Protein AF-A0A7C5CVV6-F1 (afdb_monomer_lite)

pLDDT: mean 92.21, std 8.54, range [59.09, 98.44]

Sequence (73 aa):
MEFLKNLTLNQALRLLSGSVLLFVFLFGIRGSDVGFLWKALLLLISLNQIQSAFTNWCPAITILKNMGLREDC

Structure (mmCIF, N/CA/C/O backbone):
data_AF-A0A7C5CVV6-F1
#
_entry.id   AF-A0A7C5CVV6-F1
#
loop_
_atom_site.group_PDB
_atom_site.id
_atom_site.type_symbol
_atom_site.label_atom_id
_atom_site.label_alt_id
_atom_site.label_comp_id
_atom_site.label_asym_id
_atom_site.label_entity_id
_atom_site.label_seq_id
_atom_site.pdbx_PDB_ins_code
_atom_site.Cartn_x
_atom_site.Cartn_y
_atom_site.Cartn_z
_atom_site.occupancy
_atom_site.B_iso_or_equiv
_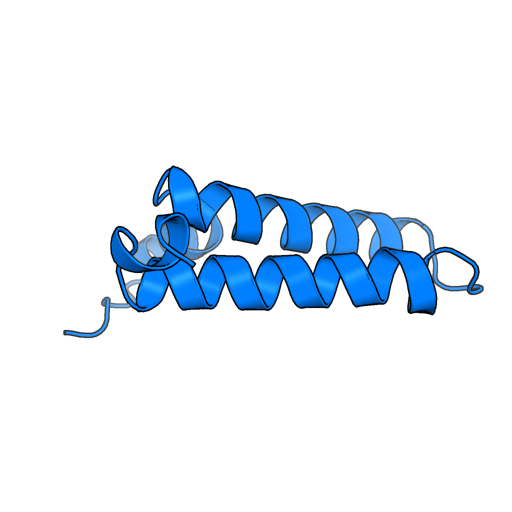atom_site.auth_seq_id
_atom_site.auth_comp_id
_atom_site.auth_asym_id
_atom_site.auth_atom_id
_atom_site.pdbx_PDB_model_num
ATOM 1 N N . MET A 1 1 ? -2.759 -19.417 7.962 1.00 59.09 1 MET A N 1
ATOM 2 C CA . MET A 1 1 ? -4.089 -18.762 8.020 1.00 59.09 1 MET A CA 1
ATOM 3 C C . MET A 1 1 ? -4.464 -18.236 9.405 1.00 59.09 1 MET A C 1
ATOM 5 O O . MET A 1 1 ? -5.414 -17.477 9.497 1.00 59.09 1 MET A O 1
ATOM 9 N N . GLU A 1 2 ? -3.728 -18.563 10.468 1.00 64.19 2 GLU A N 1
ATOM 10 C CA . GLU A 1 2 ? -4.013 -18.054 11.820 1.00 64.19 2 GLU A CA 1
ATOM 11 C C . GLU A 1 2 ? -3.688 -16.563 11.986 1.00 64.19 2 GLU A C 1
ATOM 13 O O . GLU A 1 2 ? -4.467 -15.820 12.565 1.00 64.19 2 GLU A O 1
ATOM 18 N N . PHE A 1 3 ? -2.615 -16.097 11.344 1.00 66.31 3 PHE A N 1
ATOM 19 C CA . PHE A 1 3 ? -2.247 -14.680 11.292 1.00 66.31 3 PHE A CA 1
ATOM 20 C C . PHE A 1 3 ? -3.360 -13.776 10.715 1.00 66.31 3 PHE A C 1
ATOM 22 O O . PHE A 1 3 ? -3.608 -12.695 11.239 1.00 66.31 3 PHE A O 1
ATOM 29 N N . LEU A 1 4 ? -4.083 -14.240 9.686 1.00 68.12 4 LEU A N 1
ATOM 30 C CA . LEU A 1 4 ? -5.185 -13.480 9.077 1.00 68.12 4 LEU A CA 1
ATOM 31 C C . LEU A 1 4 ? -6.416 -13.377 9.988 1.00 68.12 4 LEU A C 1
ATOM 33 O O . LEU A 1 4 ? -7.189 -12.438 9.839 1.00 68.12 4 LEU A O 1
ATOM 37 N N . LYS A 1 5 ? -6.602 -14.309 10.934 1.00 74.06 5 LYS A N 1
ATOM 38 C CA . LYS A 1 5 ? -7.751 -14.292 11.856 1.00 74.06 5 LYS A CA 1
ATOM 39 C C . LYS A 1 5 ? -7.685 -13.153 12.878 1.00 74.06 5 LYS A C 1
ATOM 41 O O . LYS A 1 5 ? -8.715 -12.803 13.439 1.00 74.06 5 LYS A O 1
ATOM 46 N N . ASN A 1 6 ? -6.501 -12.580 13.099 1.00 82.19 6 ASN A N 1
ATOM 47 C CA . ASN A 1 6 ? -6.277 -11.504 14.067 1.00 82.19 6 ASN A CA 1
ATOM 48 C C . ASN A 1 6 ? -6.312 -10.099 13.436 1.00 82.19 6 ASN A C 1
ATOM 50 O O . ASN A 1 6 ? -6.053 -9.121 14.133 1.00 82.19 6 ASN A O 1
ATOM 54 N N . LEU A 1 7 ? -6.597 -9.988 12.133 1.00 87.56 7 LEU A N 1
ATOM 55 C CA . LEU A 1 7 ? -6.674 -8.711 11.421 1.00 87.56 7 LEU A CA 1
ATOM 56 C C . LEU A 1 7 ? -8.125 -8.256 11.259 1.00 87.56 7 LEU A C 1
ATOM 58 O O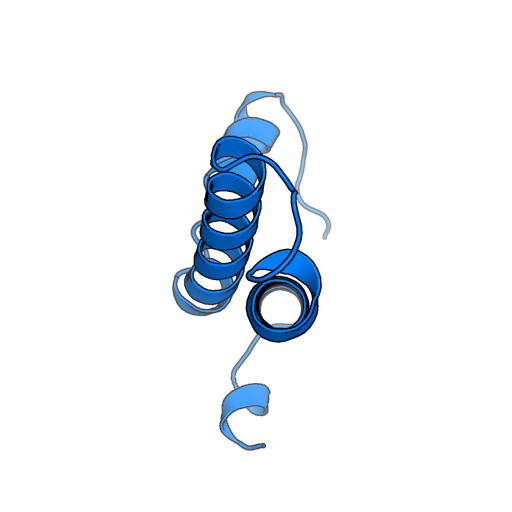 . LEU A 1 7 ? -9.021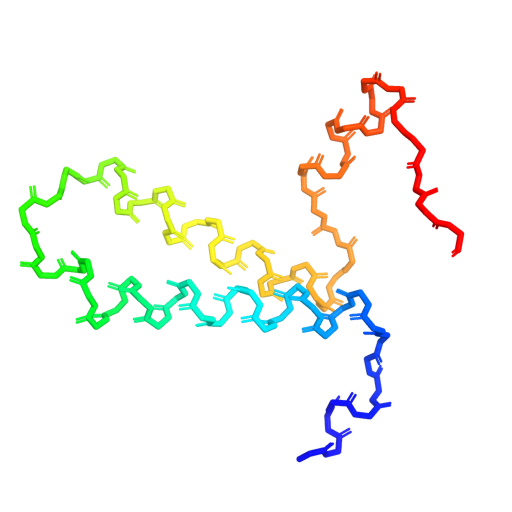 -9.063 11.012 1.00 87.56 7 LEU A O 1
ATOM 62 N N . THR A 1 8 ? -8.350 -6.944 11.316 1.00 92.25 8 THR A N 1
ATOM 63 C CA . THR A 1 8 ? -9.625 -6.359 10.880 1.00 92.25 8 THR A CA 1
ATOM 64 C C . THR A 1 8 ? -9.762 -6.440 9.357 1.00 92.25 8 THR A C 1
ATOM 66 O O . THR A 1 8 ? -8.767 -6.572 8.637 1.00 92.25 8 THR A O 1
ATOM 69 N N . LEU A 1 9 ? -10.988 -6.305 8.835 1.00 91.31 9 LEU A N 1
ATOM 70 C CA . LEU A 1 9 ? -11.238 -6.292 7.388 1.00 91.31 9 LEU A CA 1
ATOM 71 C C . LEU A 1 9 ? -10.374 -5.241 6.667 1.00 91.31 9 LEU A C 1
ATOM 73 O O . LEU A 1 9 ? -9.745 -5.543 5.655 1.00 91.31 9 LEU A O 1
ATOM 77 N N . ASN A 1 10 ? -10.274 -4.035 7.232 1.00 90.94 10 ASN A N 1
ATOM 78 C CA . ASN A 1 10 ? -9.482 -2.942 6.665 1.00 90.94 10 ASN A CA 1
ATOM 79 C C . ASN A 1 10 ? -7.980 -3.246 6.665 1.00 90.94 10 ASN A C 1
ATOM 81 O O . ASN A 1 10 ? -7.290 -2.943 5.692 1.00 90.94 10 ASN A O 1
ATOM 85 N N . GLN A 1 11 ? -7.465 -3.883 7.717 1.00 93.25 11 GLN A N 1
ATOM 86 C CA . GLN A 1 11 ? -6.071 -4.321 7.753 1.00 93.25 11 GLN A CA 1
ATOM 87 C C . GLN A 1 11 ? -5.804 -5.416 6.714 1.00 93.25 11 GLN A C 1
ATOM 89 O O . GLN A 1 11 ? -4.817 -5.340 5.985 1.00 93.25 11 GLN A O 1
ATOM 94 N N . ALA A 1 12 ? -6.706 -6.393 6.587 1.00 93.88 12 ALA A N 1
ATOM 95 C CA . ALA A 1 12 ? -6.595 -7.450 5.587 1.00 93.88 12 ALA A CA 1
ATOM 96 C C . ALA A 1 12 ? -6.645 -6.894 4.150 1.00 93.88 12 ALA A C 1
ATOM 98 O O . ALA A 1 12 ? -5.845 -7.306 3.311 1.00 93.88 12 ALA A O 1
ATOM 99 N N . LEU A 1 13 ? -7.516 -5.917 3.875 1.00 93.88 13 LEU A N 1
ATOM 100 C CA . LEU A 1 13 ? -7.600 -5.226 2.581 1.00 93.88 13 LEU A CA 1
ATOM 101 C C . LEU A 1 13 ? -6.311 -4.462 2.239 1.00 93.88 13 LEU A C 1
ATOM 103 O O . LEU A 1 13 ? -5.810 -4.559 1.114 1.00 93.88 13 LEU A O 1
ATOM 107 N N . ARG A 1 14 ? -5.736 -3.731 3.202 1.00 94.75 14 ARG A N 1
ATOM 108 C CA . ARG A 1 14 ? -4.441 -3.043 3.030 1.00 94.75 14 ARG A CA 1
ATOM 109 C C . ARG A 1 14 ? -3.309 -4.035 2.775 1.00 94.75 14 ARG A C 1
ATOM 111 O O . ARG A 1 14 ? -2.515 -3.835 1.859 1.00 94.75 14 ARG A O 1
ATOM 118 N N . LEU A 1 15 ? -3.275 -5.138 3.521 1.00 95.88 15 LEU A N 1
ATOM 119 C CA . LEU A 1 15 ? -2.265 -6.174 3.337 1.00 95.88 15 LEU A CA 1
ATOM 120 C C . LEU A 1 15 ? -2.375 -6.818 1.952 1.00 95.88 15 LEU A C 1
ATOM 122 O O . LEU A 1 15 ? -1.378 -6.902 1.240 1.00 95.88 15 LEU A O 1
ATOM 126 N N . LEU A 1 16 ? -3.585 -7.215 1.548 1.00 96.44 16 LEU A N 1
ATOM 127 C CA . LEU A 1 16 ? -3.843 -7.831 0.249 1.00 96.44 16 LEU A CA 1
ATOM 128 C C . LEU A 1 16 ? -3.448 -6.895 -0.897 1.00 96.44 16 LEU A C 1
ATOM 130 O O . LEU A 1 16 ? -2.680 -7.290 -1.773 1.00 96.44 16 LEU A O 1
ATOM 134 N N . SER A 1 17 ? -3.939 -5.654 -0.878 1.00 96.88 17 SER A N 1
ATOM 135 C CA . SER A 1 17 ? -3.629 -4.668 -1.921 1.00 96.88 17 SER A CA 1
ATOM 136 C C . SER A 1 17 ? -2.126 -4.389 -2.016 1.00 96.88 17 SER A C 1
ATOM 138 O O . SER A 1 17 ? -1.565 -4.428 -3.111 1.00 96.88 17 SER A O 1
ATOM 140 N N . GLY A 1 18 ? -1.447 -4.194 -0.881 1.00 97.25 18 GLY A N 1
ATOM 141 C CA . GLY A 1 18 ? -0.001 -3.996 -0.835 1.00 97.25 18 GLY A CA 1
ATOM 142 C C . GLY A 1 18 ? 0.788 -5.202 -1.355 1.00 97.25 18 GLY A C 1
ATOM 143 O O . GLY A 1 18 ? 1.695 -5.033 -2.168 1.00 97.25 18 GLY A O 1
ATOM 144 N N . SER A 1 19 ? 0.417 -6.425 -0.960 1.00 97.94 19 SER A N 1
ATOM 145 C CA . SER A 1 19 ? 1.056 -7.658 -1.438 1.00 97.94 19 SER A CA 1
ATOM 146 C C . SER A 1 19 ? 0.879 -7.871 -2.942 1.00 97.94 19 SER A C 1
ATOM 148 O O . SER A 1 19 ? 1.842 -8.233 -3.617 1.00 97.94 19 SER A O 1
ATOM 150 N N . VAL A 1 20 ? -0.313 -7.611 -3.487 1.00 98.19 20 VAL A N 1
ATOM 151 C CA . VAL A 1 20 ? -0.569 -7.719 -4.932 1.00 98.19 20 VAL A CA 1
ATOM 152 C C . VAL A 1 20 ? 0.246 -6.684 -5.707 1.00 98.19 20 VAL A C 1
ATOM 154 O O . VAL A 1 20 ? 0.884 -7.034 -6.697 1.00 98.19 20 VAL A O 1
ATOM 157 N N . LEU A 1 21 ? 0.298 -5.429 -5.249 1.00 98.00 21 LEU A N 1
ATOM 158 C CA . LEU A 1 21 ? 1.119 -4.399 -5.896 1.00 98.00 21 LEU A CA 1
ATOM 159 C C . LEU A 1 21 ? 2.611 -4.739 -5.847 1.00 98.00 21 LEU A C 1
ATOM 161 O O . LEU A 1 21 ? 3.309 -4.550 -6.842 1.00 98.00 21 LEU A O 1
ATOM 165 N N . LEU A 1 22 ? 3.097 -5.281 -4.727 1.00 98.38 22 LEU A N 1
ATOM 166 C CA . LEU A 1 22 ? 4.482 -5.727 -4.610 1.00 98.38 22 LEU A CA 1
ATOM 167 C C . LEU A 1 22 ? 4.771 -6.896 -5.563 1.00 98.38 22 LEU A C 1
ATOM 169 O O . LEU A 1 22 ? 5.814 -6.913 -6.213 1.00 98.38 22 LEU A O 1
ATOM 173 N N . PHE A 1 23 ? 3.838 -7.841 -5.698 1.00 98.44 23 PHE A N 1
ATOM 174 C CA . PHE A 1 23 ? 3.939 -8.931 -6.665 1.00 98.44 23 PHE A CA 1
ATOM 175 C C . PHE A 1 23 ? 4.018 -8.396 -8.104 1.00 98.44 23 PHE A C 1
ATOM 177 O O . PHE A 1 23 ? 4.938 -8.741 -8.844 1.00 98.44 23 PHE A O 1
ATOM 184 N N . VAL A 1 24 ? 3.115 -7.488 -8.486 1.00 97.88 24 VAL A N 1
ATOM 185 C CA . VAL A 1 24 ? 3.123 -6.841 -9.809 1.00 97.88 24 VAL A CA 1
ATOM 186 C C . VAL A 1 24 ? 4.419 -6.063 -10.041 1.00 97.88 24 VAL A C 1
ATOM 188 O O . VAL A 1 24 ? 4.991 -6.127 -11.129 1.00 97.88 24 VAL A O 1
ATOM 191 N N . PHE A 1 25 ? 4.932 -5.364 -9.028 1.00 97.94 25 PHE A N 1
ATOM 192 C CA . PHE A 1 25 ? 6.223 -4.694 -9.122 1.00 97.94 25 PHE A CA 1
ATOM 193 C C . PHE A 1 25 ? 7.347 -5.694 -9.405 1.00 97.94 25 PHE A C 1
ATOM 195 O O . PHE A 1 25 ? 8.088 -5.510 -10.367 1.00 97.94 25 PHE A O 1
ATOM 202 N N . LEU A 1 26 ? 7.462 -6.755 -8.601 1.00 97.75 26 LEU A N 1
ATOM 203 C CA . LEU A 1 26 ? 8.561 -7.718 -8.684 1.00 97.75 26 LEU A CA 1
ATOM 204 C C . LEU A 1 26 ? 8.561 -8.508 -9.994 1.00 97.75 26 LEU A C 1
ATOM 206 O O . LEU A 1 26 ? 9.625 -8.666 -10.591 1.00 97.75 26 LEU A O 1
ATOM 210 N N . PHE A 1 27 ? 7.392 -8.979 -10.431 1.00 97.38 27 PHE A N 1
ATOM 211 C CA . PHE A 1 27 ? 7.272 -9.902 -11.562 1.00 97.38 27 PHE A CA 1
ATOM 212 C C . PHE A 1 27 ? 6.823 -9.237 -12.868 1.00 97.38 27 PHE A C 1
ATOM 214 O O . PHE A 1 27 ? 7.095 -9.775 -13.935 1.00 97.38 27 PHE A O 1
ATOM 221 N N . GLY A 1 28 ? 6.162 -8.079 -12.809 1.00 95.69 28 GLY A N 1
ATOM 222 C CA . GLY A 1 28 ? 5.663 -7.373 -13.993 1.00 95.69 28 GLY A CA 1
ATOM 223 C C . GLY A 1 28 ? 6.497 -6.153 -14.377 1.00 95.69 28 GLY A C 1
ATOM 224 O O . GLY A 1 28 ? 6.879 -5.995 -15.533 1.00 95.69 28 GLY A O 1
ATOM 225 N N . ILE A 1 29 ? 6.793 -5.270 -13.418 1.00 95.94 29 ILE A N 1
ATOM 226 C CA . ILE A 1 29 ? 7.307 -3.926 -13.737 1.00 95.94 29 ILE A CA 1
ATOM 227 C C . ILE A 1 29 ? 8.824 -3.809 -13.557 1.00 95.94 29 ILE A C 1
ATOM 229 O O . ILE A 1 29 ? 9.462 -3.062 -14.299 1.00 95.94 29 ILE A O 1
ATOM 233 N N . ARG A 1 30 ? 9.441 -4.540 -12.622 1.00 94.12 30 ARG A N 1
ATOM 234 C CA . ARG A 1 30 ? 10.865 -4.396 -12.265 1.00 94.12 30 ARG A CA 1
ATOM 235 C C . ARG A 1 30 ? 11.798 -4.448 -13.480 1.00 94.12 30 ARG A C 1
ATOM 237 O O . ARG A 1 30 ? 12.672 -3.586 -13.592 1.00 94.12 30 ARG A O 1
ATOM 244 N N . GLY A 1 31 ? 11.580 -5.406 -14.383 1.00 94.50 31 GLY A N 1
ATOM 245 C CA . GLY A 1 31 ? 12.372 -5.607 -15.604 1.00 94.50 31 GLY A CA 1
ATOM 246 C C . GLY A 1 31 ? 11.906 -4.829 -16.841 1.00 94.50 31 GLY A C 1
ATOM 247 O O . GLY A 1 31 ? 12.539 -4.941 -17.879 1.00 94.50 31 GLY A O 1
ATOM 248 N N . SER A 1 32 ? 10.816 -4.064 -16.753 1.00 95.19 32 SER A N 1
ATOM 249 C CA . SER A 1 32 ? 10.271 -3.295 -17.886 1.00 95.19 32 SER A CA 1
ATOM 250 C C . SER A 1 32 ? 11.007 -1.967 -18.112 1.00 95.19 32 SER A C 1
ATOM 252 O O . SER A 1 32 ? 11.697 -1.485 -17.213 1.00 95.19 32 SER A O 1
ATOM 254 N N . ASP A 1 33 ? 10.770 -1.304 -19.245 1.00 96.50 33 ASP A N 1
ATOM 255 C CA . ASP A 1 33 ? 11.311 0.035 -19.557 1.00 96.50 33 ASP A CA 1
ATOM 256 C C . ASP A 1 33 ? 10.584 1.191 -18.843 1.00 96.50 33 ASP A C 1
ATOM 258 O O . ASP A 1 33 ? 10.779 2.368 -19.149 1.00 96.50 33 ASP A O 1
ATOM 262 N N . VAL A 1 34 ? 9.738 0.883 -17.856 1.00 96.50 34 VAL A N 1
ATOM 263 C CA . VAL A 1 34 ? 9.082 1.897 -17.026 1.00 96.50 34 VAL A CA 1
ATOM 264 C C . VAL A 1 34 ? 10.135 2.726 -16.281 1.00 96.50 34 VAL A C 1
ATOM 266 O O . VAL A 1 34 ? 11.056 2.192 -15.656 1.00 96.50 34 VAL A O 1
ATOM 269 N N . GLY A 1 35 ? 9.975 4.051 -16.315 1.00 96.75 35 GLY A N 1
ATOM 270 C CA . GLY A 1 35 ? 10.899 4.985 -15.675 1.00 96.75 35 GLY A CA 1
ATOM 271 C C . GLY A 1 35 ? 11.099 4.716 -14.177 1.00 96.75 35 GLY A C 1
ATOM 272 O O . GLY A 1 35 ? 10.182 4.299 -13.465 1.00 96.75 35 GLY A O 1
ATOM 273 N N . PHE A 1 36 ? 12.309 5.000 -13.686 1.00 96.00 36 PHE A N 1
ATOM 274 C CA . PHE A 1 36 ? 12.714 4.739 -12.299 1.00 96.00 36 PHE A CA 1
ATOM 275 C C . PHE A 1 36 ? 11.762 5.352 -11.263 1.00 96.00 36 PHE A C 1
ATOM 277 O O . PHE A 1 36 ? 11.414 4.692 -10.286 1.00 96.00 36 PHE A O 1
ATOM 284 N N . LEU A 1 37 ? 11.295 6.582 -11.498 1.00 97.56 37 LEU A N 1
ATOM 285 C CA . LEU A 1 37 ? 10.377 7.271 -10.590 1.00 97.56 37 LEU A CA 1
ATOM 286 C C . LEU A 1 37 ? 9.088 6.468 -10.356 1.00 97.56 37 LEU A C 1
ATOM 288 O O . LEU A 1 37 ? 8.668 6.291 -9.217 1.00 97.56 37 LEU A O 1
ATOM 292 N N . TRP A 1 38 ? 8.491 5.923 -11.418 1.00 96.25 38 TRP A N 1
ATOM 293 C CA . TRP A 1 38 ? 7.256 5.138 -11.335 1.00 96.25 38 TRP A CA 1
ATOM 294 C C . TRP A 1 38 ? 7.465 3.802 -10.625 1.00 96.25 38 TRP A C 1
ATOM 296 O O . TRP A 1 38 ? 6.636 3.390 -9.815 1.00 96.25 38 TRP A O 1
ATOM 306 N N . LYS A 1 39 ? 8.610 3.157 -10.870 1.00 97.44 39 LYS A N 1
ATOM 307 C CA . LYS A 1 39 ? 9.039 1.951 -10.151 1.00 97.44 39 LYS A CA 1
ATOM 308 C C . LYS A 1 39 ? 9.183 2.218 -8.652 1.00 97.44 39 LYS A C 1
ATOM 310 O O . LYS A 1 39 ? 8.660 1.454 -7.844 1.00 97.44 39 LYS A O 1
ATOM 315 N N . ALA A 1 40 ? 9.857 3.308 -8.289 1.00 97.12 40 ALA A N 1
ATOM 316 C CA . ALA A 1 40 ? 10.065 3.704 -6.902 1.00 97.12 40 ALA A CA 1
ATOM 317 C C . ALA A 1 40 ? 8.744 4.047 -6.200 1.00 97.12 40 ALA A C 1
ATOM 319 O O . ALA A 1 40 ? 8.517 3.589 -5.083 1.00 97.12 40 ALA A O 1
ATOM 320 N N . LEU A 1 41 ? 7.851 4.788 -6.866 1.00 96.94 41 LEU A N 1
ATOM 321 C CA . LEU A 1 41 ? 6.524 5.111 -6.337 1.00 96.94 41 LEU A CA 1
ATOM 322 C C . LEU A 1 41 ? 5.679 3.856 -6.109 1.00 96.94 41 LEU A C 1
ATOM 324 O O . LEU A 1 41 ? 5.126 3.689 -5.024 1.00 96.94 41 LEU A O 1
ATOM 328 N N . LEU A 1 42 ? 5.610 2.953 -7.091 1.00 97.19 42 LEU A N 1
ATOM 329 C CA . LEU A 1 42 ? 4.864 1.699 -6.967 1.00 97.19 42 LEU A CA 1
ATOM 330 C C . LEU A 1 42 ? 5.385 0.855 -5.797 1.00 97.19 42 LEU A C 1
ATOM 332 O O . LEU A 1 42 ? 4.601 0.366 -4.982 1.00 97.19 42 LEU A O 1
ATOM 336 N N . LEU A 1 43 ? 6.709 0.730 -5.686 1.00 97.44 43 LEU A N 1
ATOM 337 C CA . LEU A 1 43 ? 7.341 0.020 -4.582 1.00 97.44 43 LEU A CA 1
ATOM 338 C C . LEU A 1 43 ? 7.003 0.677 -3.238 1.00 97.44 43 LEU A C 1
ATOM 340 O O . LEU A 1 43 ? 6.546 -0.009 -2.326 1.00 97.44 43 LEU A O 1
ATOM 344 N N . LEU A 1 44 ? 7.149 1.997 -3.124 1.00 96.62 44 LEU A N 1
ATOM 345 C CA . LEU A 1 44 ? 6.863 2.741 -1.898 1.00 96.62 44 LEU A CA 1
ATOM 346 C C . LEU A 1 44 ? 5.399 2.600 -1.460 1.00 96.62 44 LEU A C 1
ATOM 348 O O . LEU A 1 44 ? 5.139 2.344 -0.286 1.00 96.62 44 LEU A O 1
ATOM 352 N N . ILE A 1 45 ? 4.450 2.694 -2.394 1.00 96.50 45 ILE A N 1
ATOM 353 C CA . ILE A 1 45 ? 3.018 2.509 -2.118 1.00 96.50 45 ILE A CA 1
ATOM 354 C C . ILE A 1 45 ? 2.741 1.079 -1.643 1.00 96.50 45 ILE A C 1
ATOM 356 O O . ILE A 1 45 ? 2.041 0.891 -0.648 1.00 96.50 45 ILE A O 1
ATOM 360 N N . SER A 1 46 ? 3.315 0.072 -2.311 1.00 97.62 46 SER A N 1
ATOM 361 C CA . SER A 1 46 ? 3.120 -1.331 -1.930 1.00 97.62 46 SER A CA 1
ATOM 362 C C . SER A 1 46 ? 3.622 -1.617 -0.509 1.00 97.62 46 SER A C 1
ATOM 364 O O . SER A 1 46 ? 2.907 -2.217 0.295 1.00 97.62 46 SER A O 1
ATOM 366 N N . LEU A 1 47 ? 4.806 -1.104 -0.157 1.00 96.69 47 LEU A N 1
ATOM 367 C CA . LEU A 1 47 ? 5.393 -1.262 1.171 1.00 96.69 47 LEU A CA 1
ATOM 368 C C . LEU A 1 47 ? 4.609 -0.490 2.235 1.00 96.69 47 LEU A C 1
ATOM 370 O O . LEU A 1 47 ? 4.397 -1.013 3.328 1.00 96.69 47 LEU A O 1
ATOM 374 N N . ASN A 1 48 ? 4.140 0.721 1.921 1.00 96.38 48 ASN A N 1
ATOM 375 C CA . ASN A 1 48 ? 3.338 1.507 2.854 1.00 96.38 48 ASN A CA 1
ATOM 376 C C . ASN A 1 48 ? 2.002 0.827 3.176 1.00 96.38 48 ASN A C 1
ATOM 378 O O . ASN A 1 48 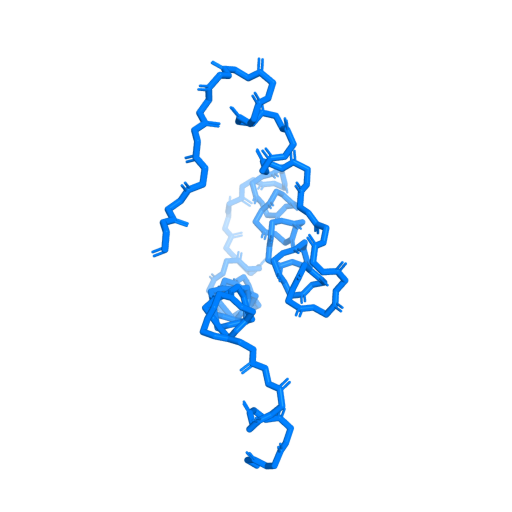? 1.612 0.802 4.339 1.00 96.38 48 ASN A O 1
ATOM 382 N N . GLN A 1 49 ? 1.337 0.222 2.188 1.00 95.75 49 GLN A N 1
ATOM 383 C CA . GLN A 1 49 ? 0.094 -0.520 2.417 1.00 95.75 49 GLN A CA 1
ATOM 384 C C . GLN A 1 49 ? 0.310 -1.755 3.296 1.00 95.75 49 GLN A C 1
ATOM 386 O O . GLN A 1 49 ? -0.438 -1.968 4.252 1.00 95.75 49 GLN A O 1
ATOM 391 N N . ILE A 1 50 ? 1.373 -2.524 3.027 1.00 96.56 50 ILE A N 1
ATOM 392 C CA . ILE A 1 50 ? 1.743 -3.677 3.857 1.00 96.56 50 ILE A CA 1
ATOM 393 C C . ILE A 1 50 ? 2.000 -3.212 5.288 1.00 96.56 50 ILE A C 1
ATOM 395 O O . ILE A 1 50 ? 1.391 -3.738 6.208 1.00 96.56 50 ILE A O 1
ATOM 399 N N . GLN A 1 51 ? 2.835 -2.190 5.489 1.00 95.81 51 GLN A N 1
ATOM 400 C CA 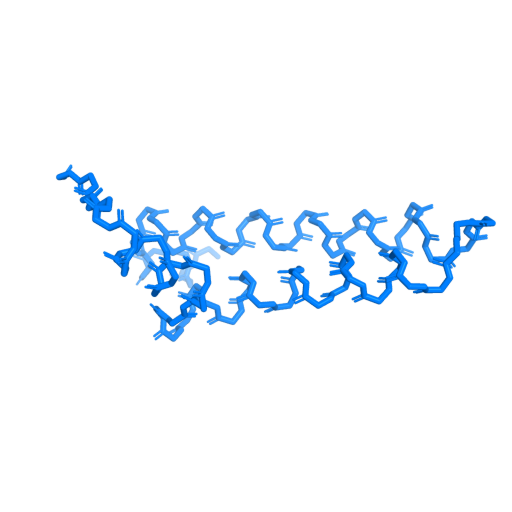. GLN A 1 51 ? 3.136 -1.648 6.815 1.00 95.81 51 GLN A CA 1
ATOM 401 C C . GLN A 1 51 ? 1.878 -1.121 7.523 1.00 95.81 51 GLN A C 1
ATOM 403 O O . GLN A 1 51 ? 1.683 -1.392 8.709 1.00 95.81 51 GLN A O 1
ATOM 408 N N . SER A 1 52 ? 0.997 -0.430 6.799 1.00 95.06 52 SER A N 1
ATOM 409 C CA . SER A 1 52 ? -0.248 0.118 7.338 1.00 95.06 52 SER A CA 1
ATOM 410 C C . SER A 1 52 ? -1.199 -0.955 7.863 1.00 95.06 52 SER A C 1
ATOM 412 O O . SER A 1 52 ? -1.929 -0.700 8.819 1.00 95.06 52 SER A O 1
ATOM 414 N N . ALA A 1 53 ? -1.177 -2.162 7.292 1.00 94.31 53 ALA A N 1
ATOM 415 C CA . ALA A 1 53 ? -1.966 -3.278 7.803 1.00 94.31 53 ALA A CA 1
ATOM 416 C C . ALA A 1 53 ? -1.583 -3.674 9.240 1.00 94.31 53 ALA A C 1
ATOM 418 O O . ALA A 1 53 ? -2.436 -4.149 9.984 1.00 94.31 53 ALA A O 1
ATOM 419 N N . PHE A 1 54 ? -0.329 -3.448 9.646 1.00 93.19 54 PHE A N 1
ATOM 420 C CA . PHE A 1 54 ? 0.169 -3.795 10.982 1.00 93.19 54 PHE A CA 1
ATOM 421 C C . PHE A 1 54 ? 0.190 -2.607 11.942 1.00 93.19 54 PHE A C 1
ATOM 423 O O . PHE A 1 54 ? -0.033 -2.773 13.136 1.00 93.19 54 PHE A O 1
ATOM 430 N N . THR A 1 55 ? 0.472 -1.405 11.440 1.00 92.69 55 THR A N 1
ATOM 431 C CA . THR A 1 55 ? 0.626 -0.206 12.281 1.00 92.69 55 THR A CA 1
ATOM 432 C C . THR A 1 55 ? -0.628 0.654 12.340 1.00 92.69 55 THR A C 1
ATOM 434 O O . THR A 1 55 ? -0.674 1.603 13.117 1.00 92.69 55 THR A O 1
ATOM 437 N N . ASN A 1 56 ? -1.623 0.371 11.492 1.00 89.44 56 ASN A N 1
ATOM 438 C CA . ASN A 1 56 ? -2.789 1.22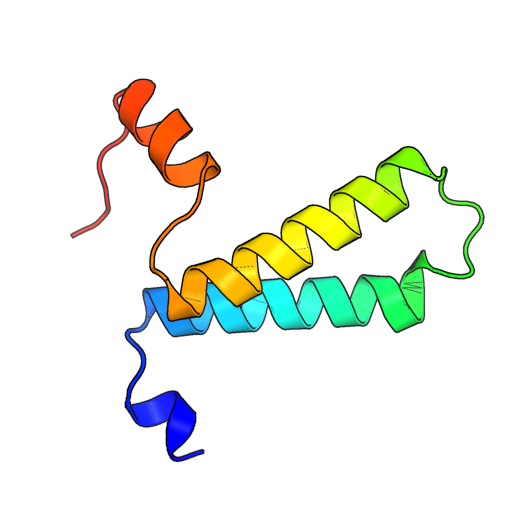1 11.237 1.00 89.44 56 ASN A CA 1
ATOM 439 C C . ASN A 1 56 ? -2.448 2.654 10.795 1.00 89.44 56 ASN A C 1
ATOM 441 O O . ASN A 1 56 ? -3.338 3.498 10.700 1.00 89.44 56 ASN A O 1
ATOM 445 N N . TRP A 1 57 ? -1.187 2.933 10.459 1.00 89.25 57 TRP A N 1
ATOM 446 C CA . TRP A 1 57 ? -0.736 4.250 10.044 1.00 89.25 57 TRP A CA 1
ATOM 447 C C . TRP A 1 57 ? -0.607 4.301 8.524 1.00 89.25 57 TRP A C 1
ATOM 449 O O . TRP A 1 57 ? 0.083 3.482 7.922 1.00 89.25 57 TRP A O 1
ATOM 459 N N . CYS A 1 58 ? -1.305 5.238 7.886 1.00 89.81 58 CYS A N 1
ATOM 460 C CA . CYS A 1 58 ? -1.191 5.508 6.456 1.00 89.81 58 CYS A CA 1
ATOM 461 C C . CYS A 1 58 ? -1.183 7.028 6.246 1.00 89.81 58 CYS A C 1
ATOM 463 O O . CYS A 1 58 ? -2.187 7.674 6.563 1.00 89.81 58 CYS A O 1
ATOM 465 N N . PRO A 1 59 ? -0.107 7.611 5.684 1.00 88.81 59 PRO A N 1
ATOM 466 C CA . PRO A 1 59 ? -0.046 9.042 5.388 1.00 88.81 59 PRO A CA 1
ATOM 467 C C . PRO A 1 59 ? -1.214 9.522 4.526 1.00 88.81 59 PRO A C 1
ATOM 469 O O . PRO A 1 59 ? -1.738 10.607 4.758 1.00 88.81 59 PRO A O 1
ATOM 472 N N . ALA A 1 60 ? -1.662 8.699 3.571 1.00 90.69 60 ALA A N 1
ATOM 473 C CA . ALA A 1 60 ? -2.783 9.042 2.703 1.00 90.69 60 ALA A CA 1
ATOM 474 C C . ALA A 1 60 ? -4.079 9.240 3.500 1.00 90.69 60 ALA A C 1
ATOM 476 O O . ALA A 1 60 ? -4.796 10.203 3.256 1.00 90.69 60 ALA A O 1
ATOM 477 N N . ILE A 1 61 ? -4.348 8.399 4.504 1.00 90.81 61 ILE A N 1
ATOM 478 C CA . ILE A 1 61 ? -5.522 8.565 5.371 1.00 90.81 61 ILE A CA 1
ATOM 479 C C . ILE A 1 61 ? -5.426 9.877 6.151 1.00 90.81 61 ILE A C 1
ATOM 481 O O . ILE A 1 61 ? -6.402 10.617 6.206 1.00 90.81 61 ILE A O 1
ATOM 485 N N . THR A 1 62 ? -4.256 10.208 6.705 1.00 91.06 62 THR A N 1
ATOM 486 C CA . THR A 1 62 ? -4.042 11.487 7.403 1.00 91.06 62 THR A CA 1
ATOM 487 C C . THR A 1 62 ? -4.292 12.680 6.482 1.00 91.06 62 THR A C 1
ATOM 489 O O . THR A 1 62 ? -4.978 13.621 6.870 1.00 91.06 62 THR A O 1
ATOM 492 N N . ILE A 1 63 ? -3.785 12.632 5.248 1.00 93.94 63 ILE A N 1
ATOM 493 C CA . ILE A 1 63 ? -4.003 13.684 4.248 1.00 93.94 63 ILE A CA 1
ATOM 494 C C . ILE A 1 63 ? -5.497 13.816 3.928 1.00 93.94 63 ILE A C 1
ATOM 496 O O . ILE A 1 63 ? -6.029 14.921 3.967 1.00 93.94 63 ILE A O 1
ATOM 500 N N . LEU A 1 64 ? -6.195 12.706 3.677 1.00 94.38 64 LEU A N 1
ATOM 501 C CA . LEU A 1 64 ? -7.624 12.718 3.352 1.00 94.38 64 LEU A CA 1
ATOM 502 C C . LEU A 1 64 ? -8.488 13.203 4.526 1.00 94.38 64 LEU A C 1
ATOM 504 O O . LEU A 1 64 ? -9.415 13.985 4.320 1.00 94.38 64 LEU A O 1
ATOM 508 N N . LYS A 1 65 ? -8.156 12.819 5.764 1.00 93.38 65 LYS A N 1
ATOM 509 C CA . LYS A 1 65 ? -8.801 13.355 6.974 1.00 93.38 65 LYS A CA 1
ATOM 510 C C . LYS A 1 65 ? -8.598 14.865 7.093 1.00 93.38 65 LYS A C 1
ATOM 512 O O . LYS A 1 65 ? -9.551 15.585 7.371 1.00 93.38 65 LYS A O 1
ATOM 517 N N . ASN A 1 66 ? -7.393 15.359 6.806 1.00 94.38 66 ASN A N 1
ATOM 518 C CA . ASN A 1 66 ? -7.102 16.797 6.797 1.00 94.38 66 ASN A CA 1
ATOM 519 C C . ASN A 1 66 ? -7.857 17.549 5.687 1.00 94.38 66 ASN A C 1
ATOM 521 O O . ASN A 1 66 ? -8.126 18.737 5.830 1.00 94.38 66 ASN A O 1
ATOM 525 N N . MET A 1 67 ? -8.239 16.862 4.607 1.00 97.50 67 MET A N 1
ATOM 526 C CA . MET A 1 67 ? -9.122 17.393 3.561 1.00 97.50 67 MET A CA 1
ATOM 527 C C . MET A 1 67 ? -10.615 17.352 3.943 1.00 97.50 67 MET A C 1
ATOM 529 O O . MET A 1 67 ? -11.456 17.774 3.153 1.00 97.50 67 MET A O 1
ATOM 533 N N . GLY A 1 68 ? -10.962 16.859 5.138 1.00 96.25 68 GLY A N 1
ATOM 534 C CA . GLY A 1 68 ? -12.331 16.818 5.657 1.00 96.25 68 GLY A CA 1
ATOM 535 C C . GLY A 1 68 ? -13.117 15.544 5.328 1.00 96.25 68 GLY A C 1
ATOM 536 O O . GLY A 1 68 ? -14.325 15.505 5.578 1.00 96.25 68 GLY A O 1
ATOM 537 N N . LEU A 1 69 ? -12.473 14.502 4.783 1.00 95.56 69 LEU A N 1
ATOM 538 C CA . LEU A 1 69 ? -13.128 13.213 4.544 1.00 95.56 69 LEU A CA 1
ATOM 539 C C . LEU A 1 69 ? -13.340 12.461 5.866 1.00 95.56 69 LEU A C 1
ATOM 541 O O . LEU A 1 69 ? -12.504 12.502 6.770 1.00 95.56 69 LEU A O 1
ATOM 545 N N . ARG A 1 70 ? -14.464 11.748 5.958 1.00 92.69 70 ARG A N 1
ATOM 546 C CA . ARG A 1 70 ? -14.824 10.909 7.109 1.00 92.69 70 ARG A CA 1
ATOM 547 C C . ARG A 1 70 ? -14.512 9.450 6.795 1.00 92.69 70 ARG A C 1
ATOM 549 O O . ARG A 1 70 ? -14.637 9.039 5.644 1.00 92.69 70 ARG A O 1
ATOM 556 N N . GLU A 1 71 ? -14.109 8.698 7.812 1.00 86.44 71 GLU A N 1
ATOM 557 C CA . GLU A 1 71 ? -14.013 7.240 7.706 1.00 86.44 71 GLU A CA 1
ATOM 558 C C . GLU A 1 71 ? -15.415 6.636 7.582 1.00 86.44 71 GLU A C 1
ATOM 560 O O . GLU A 1 71 ? -16.392 7.183 8.104 1.00 86.44 71 GLU A O 1
ATOM 565 N N . ASP A 1 72 ? -15.499 5.536 6.846 1.00 81.56 72 ASP A N 1
ATOM 566 C CA . ASP A 1 72 ? -16.671 4.679 6.783 1.00 81.56 72 ASP A CA 1
ATOM 567 C C . ASP A 1 72 ? -16.933 4.008 8.145 1.00 81.56 72 ASP A C 1
ATOM 569 O O . ASP A 1 72 ? -16.007 3.785 8.929 1.00 81.56 72 ASP A O 1
ATOM 573 N N . CYS A 1 73 ? -18.216 3.780 8.454 1.00 67.00 73 CYS A N 1
ATOM 574 C CA . CYS A 1 73 ? -18.677 3.194 9.717 1.00 67.00 73 CYS A CA 1
ATOM 575 C C . CYS A 1 73 ? -18.568 1.668 9.728 1.00 67.00 73 CYS A C 1
ATOM 577 O O . CYS A 1 73 ? -18.948 1.050 8.708 1.00 67.00 73 CYS A O 1
#

Radius of gyration: 14.19 Å; chains: 1; bounding box: 31×36×34 Å

Secondary structure (DSSP, 8-state):
-HHHHTS-HHHHHHHHHHHHHHHHIIIIITTSS--HHHHHHHHHHHHHHHHHHHH---HHHHHHHHTTPPPP-

Foldseek 3Di:
DVVVVPFDPQLVVLQVVLVVLVVCLVPPPVPDPPDPVVSVVSNVSSVQSNVCSPVVDHVVVVVVVVVVDDDDD